Protein AF-A0A1B6GJK4-F1 (afdb_monomer)

Foldseek 3Di:
DCVVCVPVNVVVVVVVCVVVVVCVVVDDDDPPVCPVPDDCPDPVNVVQVVCCVPPNHDDDDDDDDDDDDPFDWDWFQDPVGIDTHDRCPPPVNVVVVLVVVVVQQQPCVVVVHGCQVRADQPPDDPVVDGGDSLRGDDDDLCVLQSSDPCSQQDWDQDPNHIDHNVNSSVVVVD

Organism: NCBI:txid1464854

Mean predicted aligned error: 7.76 Å

Nearest PDB structures (foldseek):
  8pkp-assembly1_N  TM=1.955E-01  e=2.255E+00  Homo sapiens

Structure (mmCIF, N/CA/C/O backbone):
data_AF-A0A1B6GJK4-F1
#
_entry.id   AF-A0A1B6GJK4-F1
#
loop_
_atom_site.group_PDB
_atom_site.id
_atom_site.type_symbol
_atom_site.label_atom_id
_atom_site.label_alt_id
_atom_site.label_comp_id
_atom_site.label_asym_id
_atom_site.label_entity_id
_atom_site.label_seq_id
_atom_site.pdbx_PDB_ins_code
_atom_site.Cartn_x
_atom_site.Cartn_y
_atom_site.Cartn_z
_atom_site.occupancy
_atom_site.B_iso_or_equiv
_atom_site.auth_seq_id
_atom_site.auth_comp_id
_atom_site.auth_asym_id
_atom_site.auth_atom_id
_atom_site.pdbx_PDB_model_num
ATOM 1 N N . ALA A 1 1 ? 11.328 14.244 -69.440 1.00 62.53 1 ALA A N 1
ATOM 2 C CA . ALA A 1 1 ? 12.074 13.038 -69.019 1.00 62.53 1 ALA A CA 1
ATOM 3 C C . ALA A 1 1 ? 11.189 12.042 -68.258 1.00 62.53 1 ALA A C 1
ATOM 5 O O . ALA A 1 1 ? 10.997 10.947 -68.764 1.00 62.53 1 ALA A O 1
ATOM 6 N N . CYS A 1 2 ? 10.578 12.400 -67.118 1.00 60.78 2 CYS A N 1
ATOM 7 C CA . CYS A 1 2 ? 9.737 11.464 -66.345 1.00 60.78 2 CYS A CA 1
ATOM 8 C C . CYS A 1 2 ? 8.450 11.026 -67.075 1.00 60.78 2 CYS A C 1
ATOM 10 O O . CYS A 1 2 ? 8.143 9.843 -67.120 1.00 60.78 2 CYS A O 1
ATOM 12 N N . ALA A 1 3 ? 7.756 11.952 -67.748 1.00 74.44 3 ALA A N 1
ATOM 13 C CA . ALA A 1 3 ? 6.548 11.650 -68.529 1.00 74.44 3 ALA A CA 1
ATOM 14 C C . ALA A 1 3 ? 6.800 10.801 -69.798 1.00 74.44 3 ALA A C 1
ATOM 16 O O . ALA A 1 3 ? 5.858 10.272 -70.374 1.00 74.44 3 ALA A O 1
ATOM 17 N N . MET A 1 4 ? 8.061 10.656 -70.235 1.00 83.25 4 MET A N 1
ATOM 18 C CA . MET A 1 4 ? 8.425 9.872 -71.428 1.00 83.25 4 MET A CA 1
ATOM 19 C C . MET A 1 4 ? 8.627 8.377 -71.125 1.00 83.25 4 MET A C 1
ATOM 21 O O . MET A 1 4 ? 8.591 7.563 -72.043 1.00 83.25 4 MET A O 1
ATOM 25 N N . HIS A 1 5 ? 8.831 7.999 -69.855 1.00 83.44 5 HIS A N 1
ATOM 26 C CA . HIS A 1 5 ? 9.046 6.608 -69.432 1.00 83.44 5 HIS A CA 1
ATOM 27 C C . HIS A 1 5 ? 8.249 6.259 -68.160 1.00 83.44 5 HIS A C 1
ATOM 29 O O . HIS A 1 5 ? 8.850 5.906 -67.140 1.00 83.44 5 HIS A O 1
ATOM 35 N N . PRO A 1 6 ? 6.903 6.311 -68.216 1.00 85.50 6 PRO A N 1
ATOM 36 C CA . PRO A 1 6 ? 6.035 6.194 -67.040 1.00 85.50 6 PRO A CA 1
ATOM 37 C C . PRO A 1 6 ? 6.216 4.876 -66.271 1.00 85.50 6 PRO A C 1
ATOM 39 O O . PRO A 1 6 ? 6.229 4.867 -65.042 1.00 85.50 6 PRO A O 1
ATOM 42 N N . TRP A 1 7 ? 6.436 3.758 -66.972 1.00 87.00 7 TRP A N 1
ATOM 43 C CA . TRP A 1 7 ? 6.646 2.452 -66.337 1.00 87.00 7 TRP A CA 1
ATOM 44 C C . TRP A 1 7 ? 7.944 2.387 -65.520 1.00 87.00 7 TRP A C 1
ATOM 46 O O . TRP A 1 7 ? 7.954 1.897 -64.393 1.00 87.00 7 TRP A O 1
ATOM 56 N N . ARG A 1 8 ? 9.043 2.940 -66.055 1.00 88.25 8 ARG A N 1
ATOM 57 C CA . ARG A 1 8 ? 10.342 2.964 -65.360 1.00 88.25 8 ARG A CA 1
ATOM 58 C C . ARG A 1 8 ? 10.278 3.843 -64.116 1.00 88.25 8 ARG A C 1
ATOM 60 O O . ARG A 1 8 ? 10.819 3.466 -63.084 1.00 88.25 8 ARG A O 1
ATOM 67 N N . THR A 1 9 ? 9.597 4.985 -64.198 1.00 91.94 9 THR A N 1
ATOM 68 C CA . THR A 1 9 ? 9.427 5.882 -63.049 1.00 91.94 9 THR A CA 1
ATOM 69 C C . THR A 1 9 ? 8.548 5.273 -61.957 1.00 91.94 9 THR A C 1
ATOM 71 O O . THR A 1 9 ? 8.887 5.402 -60.785 1.00 91.94 9 THR A O 1
ATOM 74 N N . LEU A 1 10 ? 7.468 4.567 -62.320 1.00 91.31 10 LEU A N 1
ATOM 75 C CA . LEU A 1 10 ? 6.584 3.904 -61.353 1.00 91.31 10 LEU A CA 1
ATOM 76 C C . LEU A 1 10 ? 7.272 2.741 -60.637 1.00 91.31 10 LEU A C 1
ATOM 78 O O . LEU A 1 10 ? 7.157 2.627 -59.421 1.00 91.31 10 LEU A O 1
ATOM 82 N N . LEU A 1 11 ? 8.021 1.910 -61.367 1.00 93.38 11 LEU A N 1
ATOM 83 C CA . LEU A 1 11 ? 8.725 0.769 -60.783 1.00 93.38 11 LEU A CA 1
ATOM 84 C C . LEU A 1 11 ? 9.811 1.236 -59.805 1.00 93.38 11 LEU A C 1
ATOM 86 O O . LEU A 1 11 ? 9.872 0.751 -58.680 1.00 93.38 11 LEU A O 1
ATOM 90 N N . ILE A 1 12 ? 10.610 2.235 -60.193 1.00 94.00 12 ILE A N 1
ATOM 91 C CA . ILE A 1 12 ? 11.633 2.811 -59.309 1.00 94.00 12 ILE A CA 1
ATOM 92 C C . ILE A 1 12 ? 10.983 3.432 -58.065 1.00 94.00 12 ILE A C 1
ATOM 94 O O . ILE A 1 12 ? 11.447 3.185 -56.955 1.00 94.00 12 ILE A O 1
ATOM 98 N N . GLY A 1 13 ? 9.890 4.185 -58.228 1.00 94.31 13 GLY A N 1
ATOM 99 C CA . GLY A 1 13 ? 9.150 4.759 -57.102 1.00 94.31 13 GLY A CA 1
ATOM 100 C C . GLY A 1 13 ? 8.601 3.694 -56.150 1.00 94.31 13 GLY A C 1
ATOM 101 O O . GLY A 1 13 ? 8.779 3.808 -54.940 1.00 94.31 13 GLY A O 1
ATOM 102 N N . LEU A 1 14 ? 8.006 2.625 -56.687 1.00 95.19 14 LEU A N 1
ATOM 103 C CA . LEU A 1 14 ? 7.501 1.501 -55.897 1.00 95.19 14 LEU A CA 1
ATOM 104 C C . LEU A 1 14 ? 8.627 0.810 -55.121 1.00 95.19 14 LEU A C 1
ATOM 106 O O . LEU A 1 14 ? 8.480 0.569 -53.926 1.00 95.19 14 LEU A O 1
ATOM 110 N N . CYS A 1 15 ? 9.764 0.538 -55.767 1.00 95.44 15 CYS A N 1
ATOM 111 C CA . CYS A 1 15 ? 10.926 -0.041 -55.096 1.00 95.44 15 CYS A CA 1
ATOM 112 C C . CYS A 1 15 ? 11.411 0.840 -53.938 1.00 95.44 15 CYS A C 1
ATOM 114 O O . CYS A 1 15 ? 11.672 0.316 -52.860 1.00 95.44 15 CYS A O 1
ATOM 116 N N . VAL A 1 16 ? 11.483 2.163 -54.122 1.00 96.12 16 VAL A N 1
ATOM 117 C CA . VAL A 1 16 ? 11.875 3.096 -53.050 1.00 96.12 16 VAL A CA 1
ATOM 118 C C . VAL A 1 16 ? 10.880 3.053 -51.887 1.00 96.12 16 VAL A C 1
ATOM 120 O O . VAL A 1 16 ? 11.303 2.954 -50.738 1.00 96.12 16 VAL A O 1
ATOM 123 N N . VAL A 1 17 ? 9.572 3.070 -52.164 1.00 96.69 17 VAL A N 1
ATOM 124 C CA . VAL A 1 17 ? 8.532 2.997 -51.122 1.00 96.69 17 VAL A CA 1
ATOM 125 C C . VAL A 1 17 ? 8.607 1.681 -50.349 1.00 96.69 17 VAL A C 1
ATOM 127 O O . VAL A 1 17 ? 8.536 1.702 -49.125 1.00 96.69 17 VAL A O 1
ATOM 130 N N . VAL A 1 18 ? 8.792 0.547 -51.028 1.00 96.25 18 VAL A N 1
ATOM 131 C CA . VAL A 1 18 ? 8.897 -0.769 -50.376 1.00 96.25 18 VAL A CA 1
ATOM 132 C C . VAL A 1 18 ? 10.162 -0.865 -49.523 1.00 96.25 18 VAL A C 1
ATOM 134 O O . VAL A 1 18 ? 10.091 -1.314 -48.381 1.00 96.25 18 VAL A O 1
ATOM 137 N N . VAL A 1 19 ? 11.307 -0.402 -50.034 1.00 95.75 19 VAL A N 1
ATOM 138 C CA . VAL A 1 19 ? 12.578 -0.419 -49.291 1.00 95.75 19 VAL A CA 1
ATOM 139 C C . VAL A 1 19 ? 12.502 0.465 -48.044 1.00 95.75 19 VAL A C 1
ATOM 141 O O . VAL A 1 19 ? 12.926 0.033 -46.975 1.00 95.75 19 VAL A O 1
ATOM 144 N N . LEU A 1 20 ? 11.927 1.668 -48.146 1.00 94.94 20 LEU A N 1
ATOM 145 C CA . LEU A 1 20 ? 11.734 2.554 -46.990 1.00 94.94 20 LEU A CA 1
ATOM 146 C C . LEU A 1 20 ? 10.652 2.031 -46.028 1.00 94.94 20 LEU A C 1
ATOM 148 O O . LEU A 1 20 ? 10.787 2.175 -44.816 1.00 94.94 20 LEU A O 1
ATOM 152 N N . GLY A 1 21 ? 9.603 1.392 -46.551 1.00 94.50 21 GLY A N 1
ATOM 153 C CA . GLY A 1 21 ? 8.512 0.810 -45.767 1.00 94.50 21 GLY A CA 1
ATOM 154 C C . GLY A 1 21 ? 8.913 -0.437 -44.9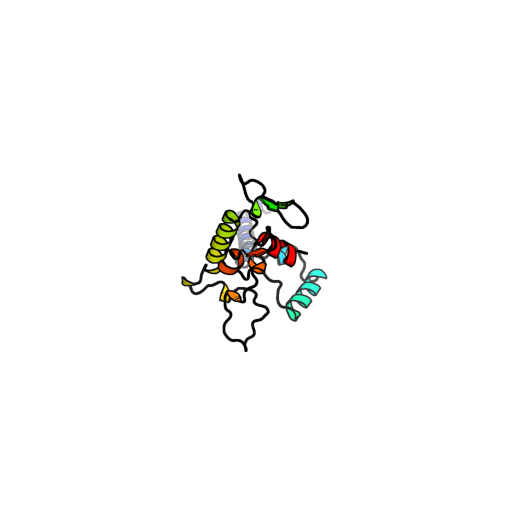74 1.00 94.50 21 GLY A C 1
ATOM 155 O O . GLY A 1 21 ? 8.338 -0.690 -43.916 1.00 94.50 21 GLY A O 1
ATOM 156 N N . HIS A 1 22 ? 9.936 -1.176 -45.418 1.00 95.50 22 HIS A N 1
ATOM 157 C CA . HIS A 1 22 ? 10.467 -2.356 -44.715 1.00 95.50 22 HIS A CA 1
ATOM 158 C C . HIS A 1 22 ? 10.897 -2.050 -43.270 1.00 95.50 22 HIS A C 1
ATOM 160 O O . HIS A 1 22 ? 10.813 -2.914 -42.399 1.00 95.50 22 HIS A O 1
ATOM 166 N N . GLY A 1 23 ? 11.281 -0.801 -42.981 1.00 94.00 23 GLY A N 1
ATOM 167 C CA . GLY A 1 23 ? 11.644 -0.345 -41.636 1.00 94.00 23 GLY A CA 1
ATOM 168 C C . GLY A 1 23 ? 10.531 -0.486 -40.590 1.00 94.00 23 GLY A C 1
ATOM 169 O O . GLY A 1 23 ? 10.830 -0.646 -39.410 1.00 94.00 23 GLY A O 1
ATOM 170 N N . ILE A 1 24 ? 9.258 -0.499 -41.006 1.00 94.94 24 ILE A N 1
ATOM 171 C CA . ILE A 1 24 ? 8.107 -0.643 -40.097 1.00 94.94 24 ILE A CA 1
ATOM 172 C C . ILE A 1 24 ? 8.143 -1.991 -39.359 1.00 94.94 24 ILE A C 1
ATOM 174 O O . ILE A 1 24 ? 7.716 -2.066 -38.211 1.00 94.94 24 ILE A O 1
ATOM 178 N N . LEU A 1 25 ? 8.710 -3.040 -39.968 1.00 92.62 25 LEU A N 1
ATOM 179 C CA . LEU A 1 25 ? 8.841 -4.359 -39.335 1.00 92.62 25 LEU A CA 1
ATOM 180 C C . LEU A 1 25 ? 9.823 -4.374 -38.151 1.00 92.62 25 LEU A C 1
ATOM 182 O O . LEU A 1 25 ? 9.773 -5.293 -37.339 1.00 92.62 25 LEU A O 1
ATOM 186 N N . TYR A 1 26 ? 10.697 -3.370 -38.041 1.00 93.75 26 TYR A N 1
ATOM 187 C CA . TYR A 1 26 ? 11.679 -3.235 -36.957 1.00 93.75 26 TYR A CA 1
ATOM 188 C C . TYR A 1 26 ? 11.290 -2.157 -35.941 1.00 93.75 26 TYR A C 1
ATOM 190 O O . TYR A 1 26 ? 12.119 -1.728 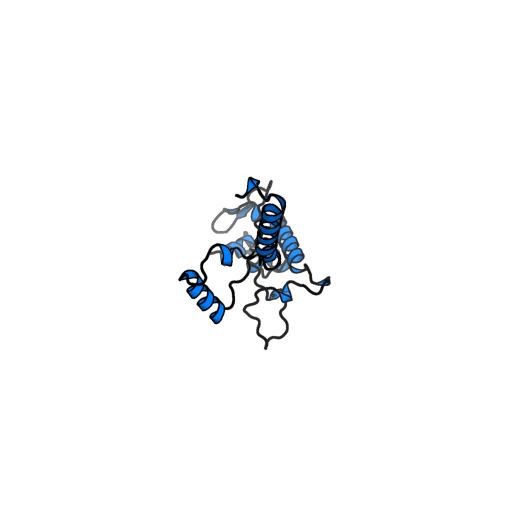-35.137 1.00 93.75 26 TYR A O 1
ATOM 198 N N . LEU A 1 27 ? 10.048 -1.677 -35.991 1.00 93.19 27 LEU A N 1
ATOM 199 C CA . LEU A 1 27 ? 9.579 -0.629 -35.102 1.00 93.19 27 LEU A CA 1
ATOM 200 C C . LEU A 1 27 ? 9.427 -1.181 -33.677 1.00 93.19 27 LEU A C 1
ATOM 202 O O . LEU A 1 27 ? 8.613 -2.064 -33.421 1.00 93.19 27 LEU A O 1
ATOM 206 N N . HIS A 1 28 ? 10.204 -0.629 -32.746 1.00 92.06 28 HIS A N 1
ATOM 207 C CA . HIS A 1 28 ? 10.106 -0.924 -31.320 1.00 92.06 28 HIS A CA 1
ATOM 208 C C . HIS A 1 28 ? 9.279 0.166 -30.631 1.00 92.06 28 HIS A C 1
ATOM 210 O O . HIS A 1 28 ? 9.658 1.338 -30.648 1.00 92.06 28 HIS A O 1
ATOM 216 N N . LEU A 1 29 ? 8.141 -0.207 -30.042 1.00 88.88 29 LEU A N 1
ATOM 217 C CA . LEU A 1 29 ? 7.280 0.723 -29.312 1.00 88.88 29 LEU A CA 1
ATOM 218 C C . LEU A 1 29 ? 7.696 0.780 -27.843 1.00 88.88 29 LEU A C 1
ATOM 220 O O . LEU A 1 29 ? 7.558 -0.200 -27.117 1.00 88.88 29 LEU A O 1
ATOM 224 N N . THR A 1 30 ? 8.157 1.946 -27.399 1.00 88.19 30 THR A N 1
ATOM 225 C CA . THR A 1 30 ? 8.349 2.232 -25.975 1.00 88.19 30 THR A CA 1
ATOM 226 C C . THR A 1 30 ? 7.025 2.699 -25.373 1.00 88.19 30 THR A C 1
ATOM 228 O O . THR A 1 30 ? 6.498 3.738 -25.768 1.00 88.19 30 THR A O 1
ATOM 231 N N . THR A 1 31 ? 6.478 1.933 -24.428 1.00 89.94 31 THR A N 1
ATOM 232 C CA . THR A 1 31 ? 5.211 2.248 -23.740 1.00 89.94 31 THR A CA 1
ATOM 233 C C . THR A 1 31 ? 5.399 2.737 -22.309 1.00 89.94 31 THR A C 1
ATOM 235 O O . THR A 1 31 ? 4.431 3.189 -21.702 1.00 89.94 31 THR A O 1
ATOM 238 N N . ASP A 1 32 ? 6.610 2.641 -21.755 1.00 85.25 32 ASP A N 1
ATOM 239 C CA . ASP A 1 32 ? 6.884 3.133 -20.409 1.00 85.25 32 ASP A CA 1
ATOM 240 C C . ASP A 1 32 ? 6.848 4.675 -20.409 1.00 85.25 32 ASP A C 1
ATOM 242 O O . ASP A 1 32 ? 7.700 5.310 -21.044 1.00 85.25 32 ASP A O 1
ATOM 246 N N . PRO A 1 33 ? 5.886 5.315 -19.711 1.00 85.88 33 PRO A N 1
ATOM 247 C CA . PRO A 1 33 ? 5.817 6.771 -19.639 1.00 85.88 33 PRO A CA 1
ATOM 248 C C . PRO A 1 33 ? 7.109 7.371 -19.084 1.00 85.88 33 PRO A C 1
ATOM 250 O O . PRO A 1 33 ? 7.521 8.458 -19.489 1.00 85.88 33 PRO A O 1
ATOM 253 N N . VAL A 1 34 ? 7.783 6.669 -18.180 1.00 80.50 34 VAL A N 1
ATOM 254 C CA . VAL A 1 34 ? 9.008 7.157 -17.563 1.00 80.50 34 VAL A CA 1
ATOM 255 C C . VAL A 1 34 ? 10.114 7.305 -18.610 1.00 80.50 34 VAL A C 1
ATOM 257 O O . VAL A 1 34 ? 10.842 8.298 -18.569 1.00 80.50 34 VAL A O 1
ATOM 260 N N . GLU A 1 35 ? 10.238 6.377 -19.558 1.00 82.50 35 GLU A N 1
ATOM 261 C CA . GLU A 1 35 ? 11.210 6.463 -20.659 1.00 82.50 35 GLU A CA 1
ATOM 262 C C . GLU A 1 35 ? 10.841 7.539 -21.688 1.00 82.50 35 GLU A C 1
ATOM 264 O O . GLU A 1 35 ? 11.727 8.200 -22.232 1.00 82.50 35 GLU A O 1
ATOM 269 N N . LEU A 1 36 ? 9.544 7.764 -21.916 1.00 88.25 36 LEU A N 1
ATOM 270 C CA . LEU A 1 36 ? 9.054 8.771 -22.863 1.00 88.25 36 LEU A CA 1
ATOM 271 C C . LEU A 1 36 ? 9.285 10.209 -22.379 1.00 88.25 36 LEU A C 1
ATOM 273 O O . LEU A 1 36 ? 9.589 11.091 -23.183 1.00 88.25 36 LEU A O 1
ATOM 277 N N . TRP A 1 37 ? 9.139 10.457 -21.076 1.00 89.69 37 TRP A N 1
ATOM 278 C CA . TRP A 1 37 ? 9.144 11.814 -20.516 1.00 89.69 37 TRP A CA 1
ATOM 279 C C . TRP A 1 37 ? 10.480 12.250 -19.910 1.00 89.69 37 TRP A C 1
ATOM 281 O O . TRP A 1 37 ? 10.659 13.434 -19.620 1.00 89.69 37 TRP A O 1
ATOM 291 N N . ALA A 1 38 ? 11.434 11.335 -19.722 1.00 90.19 38 ALA A N 1
ATOM 292 C CA . ALA A 1 38 ? 12.717 11.661 -19.108 1.00 90.19 38 ALA A CA 1
ATOM 293 C C . ALA A 1 38 ? 13.896 11.023 -19.848 1.00 90.19 38 ALA A C 1
ATOM 295 O O . ALA A 1 38 ? 14.081 9.805 -19.828 1.00 90.19 38 ALA A O 1
ATOM 296 N N . SER A 1 39 ? 14.749 11.890 -20.412 1.00 90.88 39 SER A N 1
ATOM 297 C CA . SER A 1 39 ? 15.996 11.502 -21.080 1.00 90.88 39 SER A CA 1
ATOM 298 C C . SER A 1 39 ? 16.862 10.604 -20.183 1.00 90.88 39 SER A C 1
ATOM 300 O O . SER A 1 39 ? 17.017 10.907 -18.990 1.00 90.88 39 SER A O 1
ATOM 302 N N . PRO A 1 40 ? 17.498 9.557 -20.743 1.00 89.44 40 PRO A N 1
ATOM 303 C CA . PRO A 1 40 ? 18.366 8.657 -19.989 1.00 89.44 40 PRO A CA 1
ATOM 304 C C . PRO A 1 40 ? 19.583 9.363 -19.372 1.00 89.44 40 PRO A C 1
ATOM 306 O O . PRO A 1 40 ? 20.095 8.923 -18.349 1.00 89.44 40 PRO A O 1
ATOM 309 N N . THR A 1 41 ? 20.034 10.480 -19.949 1.00 93.31 41 THR A N 1
ATOM 310 C CA . THR A 1 41 ? 21.194 11.244 -19.458 1.00 93.31 41 THR A CA 1
ATOM 311 C C . THR A 1 41 ? 20.819 12.374 -18.500 1.00 93.31 41 THR A C 1
ATOM 313 O O . THR A 1 41 ? 21.702 13.052 -17.972 1.00 93.31 41 THR A O 1
ATOM 316 N N . SER A 1 42 ? 19.525 12.593 -18.249 1.00 94.69 42 SER A N 1
ATOM 317 C CA . SER A 1 42 ? 19.063 13.628 -17.321 1.00 94.69 42 SER A CA 1
ATOM 318 C C . SER A 1 42 ? 19.552 13.372 -15.891 1.00 94.69 42 SER A C 1
ATOM 320 O O . SER A 1 42 ? 19.692 12.228 -15.457 1.00 94.69 42 SER A O 1
ATOM 322 N N . ARG A 1 43 ? 19.786 14.449 -15.129 1.00 95.50 43 ARG A N 1
ATOM 323 C CA . ARG A 1 43 ? 20.200 14.362 -13.719 1.00 95.50 43 ARG A CA 1
ATOM 324 C C . ARG A 1 43 ? 19.214 13.532 -12.889 1.00 95.50 43 ARG A C 1
ATOM 326 O O . ARG A 1 43 ? 19.641 12.647 -12.160 1.00 95.50 43 ARG A O 1
ATOM 333 N N . SER A 1 44 ? 17.910 13.758 -13.062 1.00 93.25 44 SER A N 1
ATOM 334 C CA . SER A 1 44 ? 16.859 13.018 -12.352 1.00 93.25 44 SER A CA 1
ATOM 335 C C . SER A 1 44 ? 16.891 11.516 -12.644 1.00 93.25 44 SER A C 1
ATOM 337 O O . SER A 1 44 ? 16.643 10.718 -11.744 1.00 93.25 44 SER A O 1
ATOM 339 N N . ARG A 1 45 ? 17.238 11.104 -13.876 1.00 91.38 45 ARG A N 1
ATOM 340 C CA . ARG A 1 45 ? 17.420 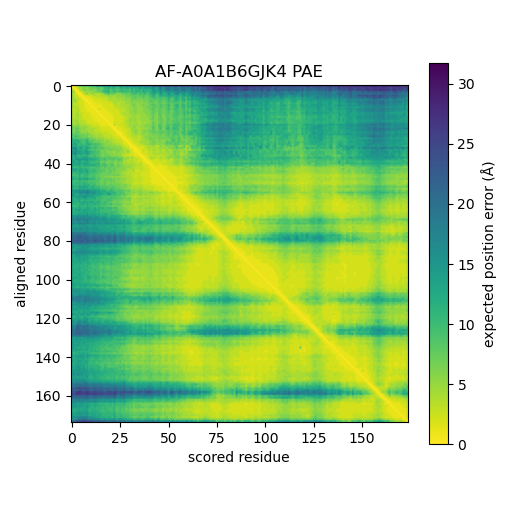9.682 -14.200 1.00 91.38 45 ARG A CA 1
ATOM 341 C C . ARG A 1 45 ? 18.615 9.091 -13.464 1.00 91.38 45 ARG A C 1
ATOM 343 O O . ARG A 1 45 ? 18.484 8.018 -12.893 1.00 91.38 45 ARG A O 1
ATOM 350 N N . GLN A 1 46 ? 19.750 9.788 -13.466 1.00 94.31 46 GLN A N 1
ATOM 351 C CA . GLN A 1 46 ? 20.963 9.324 -12.789 1.00 94.31 46 GLN A CA 1
ATOM 352 C C . GLN A 1 46 ? 20.743 9.188 -11.278 1.00 94.31 46 GLN A C 1
ATOM 354 O O . GLN A 1 46 ? 21.115 8.173 -10.695 1.00 94.31 46 GLN A O 1
ATOM 359 N N . GLU A 1 47 ? 20.077 10.165 -10.659 1.00 94.94 47 GLU A N 1
ATOM 360 C CA . GLU A 1 47 ? 19.709 10.117 -9.239 1.00 94.94 47 GLU A CA 1
ATOM 361 C C . GLU A 1 47 ? 18.729 8.971 -8.946 1.00 94.94 47 GLU A C 1
ATOM 363 O O . GLU A 1 47 ? 18.919 8.247 -7.970 1.00 94.94 47 GLU A O 1
ATOM 368 N N . LYS A 1 48 ? 17.738 8.731 -9.818 1.00 93.25 48 LYS A N 1
ATOM 369 C CA . LYS A 1 48 ? 16.831 7.579 -9.697 1.00 93.25 48 LYS A CA 1
ATOM 370 C C . LYS A 1 48 ? 17.574 6.246 -9.794 1.00 93.25 48 LYS A C 1
ATOM 372 O O . LYS A 1 48 ? 17.375 5.388 -8.947 1.00 93.25 48 LYS A O 1
ATOM 377 N N . THR A 1 49 ? 18.439 6.067 -10.791 1.00 92.62 49 THR A N 1
ATOM 378 C CA . THR A 1 49 ? 19.233 4.837 -10.941 1.00 92.62 49 THR A CA 1
ATOM 379 C C . THR A 1 49 ? 20.162 4.627 -9.745 1.00 92.62 49 THR A C 1
ATOM 381 O O . THR A 1 49 ? 20.329 3.500 -9.278 1.00 92.62 49 THR A O 1
ATOM 384 N N . TYR A 1 50 ? 20.734 5.707 -9.207 1.00 95.06 50 TYR A N 1
ATOM 385 C CA . TYR A 1 50 ? 21.516 5.642 -7.979 1.00 95.06 50 TYR A CA 1
ATOM 386 C C . TYR A 1 50 ? 20.651 5.177 -6.799 1.00 95.06 50 TYR A C 1
ATOM 388 O O . TYR A 1 50 ? 21.033 4.233 -6.118 1.00 95.06 50 TYR A O 1
ATOM 396 N N . PHE A 1 51 ? 19.462 5.750 -6.602 1.00 95.69 51 PHE A N 1
ATOM 397 C CA . PHE A 1 51 ? 18.532 5.328 -5.551 1.00 95.69 51 PHE A CA 1
ATOM 398 C C . PHE A 1 51 ? 18.101 3.858 -5.695 1.00 95.69 51 PHE A C 1
ATOM 400 O O . PHE A 1 51 ? 18.295 3.079 -4.763 1.00 95.69 51 PHE A O 1
ATOM 407 N N . ASP A 1 52 ? 17.602 3.464 -6.871 1.00 94.25 52 ASP A N 1
ATOM 408 C CA . ASP A 1 52 ? 17.065 2.119 -7.126 1.00 94.25 52 ASP A CA 1
ATOM 409 C C . ASP A 1 52 ? 18.138 1.024 -6.926 1.00 94.25 52 ASP A C 1
ATOM 411 O O . ASP A 1 52 ? 17.821 -0.095 -6.532 1.00 94.25 52 ASP A O 1
ATOM 415 N N . SER A 1 53 ? 19.419 1.342 -7.165 1.00 94.25 53 SER A N 1
ATOM 416 C CA . SER A 1 53 ? 20.540 0.410 -6.943 1.00 94.25 53 SER A CA 1
ATOM 417 C C . SER A 1 53 ? 20.959 0.251 -5.476 1.00 94.25 53 SER A C 1
ATOM 419 O O . SER A 1 53 ? 21.610 -0.739 -5.151 1.00 94.25 53 SER A O 1
ATOM 421 N N . HIS A 1 54 ? 20.600 1.194 -4.598 1.00 94.94 54 HIS A N 1
ATOM 422 C CA . HIS A 1 54 ? 20.954 1.150 -3.171 1.00 94.94 54 HIS A CA 1
ATOM 423 C C . HIS A 1 54 ? 19.788 0.732 -2.269 1.00 94.94 54 HIS A C 1
ATOM 425 O O . HIS A 1 54 ? 20.027 0.114 -1.235 1.00 94.94 54 HIS A O 1
ATOM 431 N N . PHE A 1 55 ? 18.552 1.082 -2.635 1.00 90.31 55 PHE A N 1
ATOM 432 C CA . PHE A 1 55 ? 17.371 0.937 -1.773 1.00 90.31 55 PHE A CA 1
ATOM 433 C C . PHE A 1 55 ? 16.245 0.113 -2.396 1.00 90.31 55 PHE A C 1
ATOM 435 O O . PHE A 1 55 ? 15.165 0.059 -1.819 1.00 90.31 55 PHE A O 1
ATOM 442 N N . GLU A 1 56 ? 16.509 -0.521 -3.543 1.00 86.81 56 GLU A N 1
ATOM 443 C CA . GLU A 1 56 ? 15.502 -1.134 -4.411 1.00 86.81 56 GLU A CA 1
ATOM 444 C C . GLU A 1 56 ? 14.580 -0.085 -5.071 1.00 86.81 56 GLU A C 1
ATOM 446 O O . GLU A 1 56 ? 14.554 1.089 -4.679 1.00 86.81 56 GLU A O 1
ATOM 451 N N . PRO A 1 57 ? 13.843 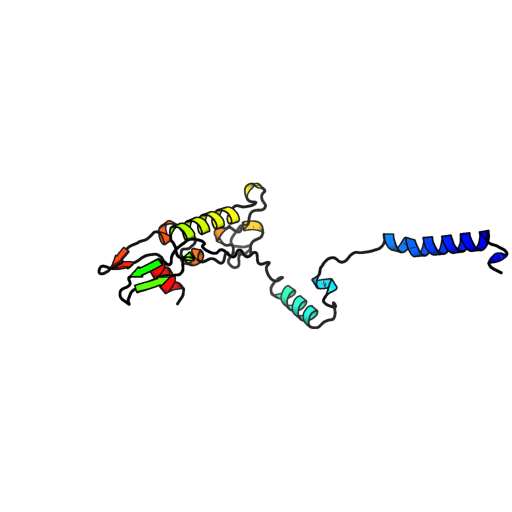-0.459 -6.132 1.00 90.19 57 PRO A N 1
ATOM 452 C CA . PRO A 1 57 ? 12.864 0.432 -6.729 1.00 90.19 57 PRO A CA 1
ATOM 453 C C . PRO A 1 57 ? 11.806 0.864 -5.713 1.00 90.19 57 PRO A C 1
ATOM 455 O O . PRO A 1 57 ? 11.360 0.081 -4.878 1.00 90.19 57 PRO A O 1
ATOM 458 N N . PHE A 1 58 ? 11.363 2.116 -5.830 1.00 90.81 58 PHE A N 1
ATOM 459 C CA . PHE A 1 58 ? 10.288 2.641 -4.993 1.00 90.81 58 PHE A CA 1
ATOM 460 C C . PHE A 1 58 ? 9.043 1.739 -5.061 1.00 90.81 58 PHE A C 1
ATOM 462 O O . PHE A 1 58 ? 8.629 1.331 -6.150 1.00 90.81 58 PHE A O 1
ATOM 469 N N . TYR A 1 59 ? 8.451 1.435 -3.904 1.00 90.94 59 TYR A N 1
ATOM 470 C CA . TYR A 1 59 ? 7.296 0.543 -3.816 1.00 90.94 59 TYR A CA 1
ATOM 471 C C . TYR A 1 59 ? 6.083 1.106 -4.567 1.00 90.94 59 TYR A C 1
ATOM 473 O O . TYR A 1 59 ? 5.900 2.318 -4.706 1.00 90.94 59 TYR A O 1
ATOM 481 N N . ARG A 1 60 ? 5.215 0.211 -5.044 1.00 93.44 60 ARG A N 1
ATOM 482 C CA . ARG A 1 60 ? 3.956 0.590 -5.686 1.00 93.44 60 ARG A CA 1
ATOM 483 C C . ARG A 1 60 ? 2.877 0.816 -4.627 1.00 93.44 60 ARG A C 1
ATOM 485 O O . ARG A 1 60 ? 2.594 -0.078 -3.837 1.00 93.44 60 ARG A O 1
ATOM 492 N N . THR A 1 61 ? 2.260 1.995 -4.640 1.00 94.81 61 THR A N 1
ATOM 493 C CA . THR A 1 61 ? 1.175 2.345 -3.714 1.00 94.81 61 THR A CA 1
ATOM 494 C C . THR A 1 61 ? -0.186 2.030 -4.326 1.00 94.81 61 THR A C 1
ATOM 496 O O . THR A 1 61 ? -0.557 2.619 -5.338 1.00 94.81 61 THR A O 1
ATOM 499 N N . GLU A 1 62 ? -0.957 1.166 -3.666 1.00 95.25 62 GLU A N 1
ATOM 500 C CA . GLU A 1 62 ? -2.378 0.944 -3.949 1.00 95.25 62 GLU A CA 1
ATOM 501 C C . GLU A 1 62 ? -3.211 1.613 -2.851 1.00 95.25 62 GLU A C 1
ATOM 503 O O . GLU A 1 62 ? -3.127 1.237 -1.683 1.00 95.25 62 GLU A O 1
ATOM 508 N N . GLN A 1 63 ? -3.986 2.642 -3.208 1.00 96.12 63 GLN A N 1
ATOM 509 C CA . GLN A 1 63 ? -4.692 3.486 -2.243 1.00 96.12 63 GLN A CA 1
ATOM 510 C C . GLN A 1 63 ? -6.209 3.418 -2.427 1.00 96.12 63 GLN A C 1
ATOM 512 O O . GLN A 1 63 ? -6.728 3.588 -3.529 1.00 96.12 63 GLN A O 1
ATOM 517 N N . VAL A 1 64 ? -6.923 3.260 -1.311 1.00 95.38 64 VAL A N 1
ATOM 518 C CA . VAL A 1 64 ? -8.386 3.336 -1.246 1.00 95.38 64 VAL A CA 1
ATOM 519 C C . VAL A 1 64 ? -8.778 4.496 -0.334 1.00 95.38 64 VAL A C 1
ATOM 521 O O . VAL A 1 64 ? -8.341 4.569 0.811 1.00 95.38 64 VAL A O 1
ATOM 524 N N . ILE A 1 65 ? -9.609 5.410 -0.840 1.00 95.75 65 ILE A N 1
ATOM 525 C CA . ILE A 1 65 ? -10.152 6.537 -0.070 1.00 95.75 65 ILE A CA 1
ATOM 526 C C . ILE A 1 65 ? -11.639 6.274 0.163 1.00 95.75 65 ILE A C 1
ATOM 528 O O . ILE A 1 65 ? -12.412 6.165 -0.788 1.00 95.75 65 ILE A O 1
ATOM 532 N N . ILE A 1 66 ? -12.039 6.177 1.431 1.00 94.38 66 ILE A N 1
ATOM 533 C CA . ILE A 1 66 ? -13.408 5.845 1.840 1.00 94.38 66 ILE A CA 1
ATOM 534 C C . ILE A 1 66 ? -13.980 7.024 2.629 1.00 94.38 66 ILE A C 1
ATOM 536 O O . ILE A 1 66 ? -13.296 7.600 3.473 1.00 94.38 66 ILE A O 1
ATOM 540 N N . HIS A 1 67 ? -15.238 7.379 2.368 1.00 94.62 67 HIS A N 1
ATOM 541 C CA . HIS A 1 67 ? -15.964 8.387 3.137 1.00 94.62 67 HIS A CA 1
ATOM 542 C C . HIS A 1 67 ? -17.311 7.832 3.607 1.00 94.62 67 HIS A C 1
ATOM 544 O O . HIS A 1 67 ? -17.928 7.007 2.932 1.00 94.62 67 HIS A O 1
ATOM 550 N N . ALA A 1 68 ? -17.772 8.301 4.764 1.00 94.44 68 ALA A N 1
ATOM 551 C CA . ALA A 1 68 ? -19.095 7.989 5.287 1.00 94.44 68 ALA A CA 1
ATOM 552 C C . ALA A 1 68 ? -20.147 8.919 4.659 1.00 94.44 68 ALA A C 1
ATOM 554 O O . ALA A 1 68 ? -19.978 10.138 4.664 1.00 94.44 68 ALA A O 1
ATOM 555 N N . SER A 1 69 ? -21.243 8.352 4.149 1.00 93.31 69 SER A N 1
ATOM 556 C CA . SER A 1 69 ? -22.377 9.099 3.591 1.00 93.31 69 SER A CA 1
ATOM 557 C C . SER A 1 69 ? -23.656 8.777 4.362 1.00 93.31 69 SER A C 1
ATOM 559 O O . SER A 1 69 ? -23.907 7.622 4.696 1.00 93.31 69 SER A O 1
ATOM 561 N N . GLY A 1 70 ? -24.455 9.800 4.675 1.00 91.31 70 GLY A N 1
ATOM 562 C CA . GLY A 1 70 ? -25.721 9.646 5.404 1.00 91.31 70 GLY A CA 1
ATOM 563 C C . GLY A 1 70 ? -25.591 9.353 6.907 1.00 91.31 70 GLY A C 1
ATOM 564 O O . GLY A 1 70 ? -26.603 9.108 7.560 1.00 91.31 70 GLY A O 1
ATOM 565 N N . LEU A 1 71 ? -24.378 9.402 7.466 1.00 92.81 71 LEU A N 1
ATOM 566 C CA . LEU A 1 71 ? -24.114 9.226 8.896 1.00 92.81 71 LEU A CA 1
ATOM 567 C C . LEU A 1 71 ? -23.925 10.578 9.594 1.00 92.81 71 LEU A C 1
ATOM 569 O O . LEU A 1 71 ? -23.440 11.540 8.998 1.00 92.81 71 LEU A O 1
ATOM 573 N N . LYS A 1 72 ? -24.332 10.648 10.864 1.00 93.38 72 LYS A N 1
ATOM 574 C CA . LYS A 1 72 ? -24.127 11.819 11.729 1.00 93.38 72 LYS A CA 1
ATOM 575 C C . LYS A 1 72 ? -22.786 11.719 12.456 1.00 93.38 72 LYS A C 1
ATOM 577 O O . LYS A 1 72 ? -22.222 10.635 12.575 1.00 93.38 72 LYS A O 1
ATOM 582 N N . ASN A 1 73 ? -22.319 12.854 12.964 1.00 93.75 73 ASN A N 1
ATOM 583 C CA . ASN A 1 73 ? -21.139 12.926 13.817 1.00 93.75 73 ASN A CA 1
ATOM 584 C C . ASN A 1 73 ? -21.354 12.138 15.118 1.00 93.75 73 ASN A C 1
ATOM 586 O O . ASN A 1 73 ? -22.480 12.037 15.619 1.00 93.75 73 ASN A O 1
ATOM 590 N N . VAL A 1 74 ? -20.271 11.575 15.646 1.00 93.19 74 VAL A N 1
ATOM 591 C CA . VAL A 1 74 ? -20.269 10.786 16.883 1.00 93.19 74 VAL A CA 1
ATOM 592 C C . VAL A 1 74 ? -19.810 11.687 18.023 1.00 93.19 74 VAL A C 1
ATOM 594 O O . VAL A 1 74 ? -18.742 12.284 17.943 1.00 93.19 74 VAL A O 1
ATOM 597 N N . ILE A 1 75 ? -20.613 11.800 19.080 1.00 92.62 75 ILE A N 1
ATOM 598 C CA . ILE A 1 75 ? -20.271 12.594 20.266 1.00 92.62 75 ILE A CA 1
ATOM 599 C C . ILE A 1 75 ? -19.805 11.635 21.356 1.00 92.62 75 ILE A C 1
ATOM 601 O O . ILE A 1 75 ? -20.550 10.731 21.738 1.00 92.62 75 ILE A O 1
ATOM 605 N N . HIS A 1 76 ? -18.588 11.840 21.853 1.00 90.88 76 HIS A N 1
ATOM 606 C CA . HIS A 1 76 ? -17.980 11.029 22.904 1.00 90.88 76 HIS A CA 1
ATOM 607 C C . HIS A 1 76 ? -17.728 11.872 24.149 1.00 90.88 76 HIS A C 1
ATOM 609 O O . HIS A 1 76 ? -17.039 12.889 24.089 1.00 90.88 76 HIS A O 1
ATOM 615 N N . ASN A 1 77 ? -18.300 11.464 25.279 1.00 88.31 77 ASN A N 1
ATOM 616 C CA . ASN A 1 77 ? -18.157 12.191 26.536 1.00 88.31 77 ASN A CA 1
ATOM 617 C C . ASN A 1 77 ? -16.923 11.685 27.281 1.00 88.31 77 ASN A C 1
ATOM 619 O O . ASN A 1 77 ? -16.911 10.548 27.745 1.00 88.31 77 ASN A O 1
ATOM 623 N N . THR A 1 78 ? -15.919 12.548 27.428 1.00 84.88 78 THR A N 1
ATOM 624 C CA . THR A 1 78 ? -14.705 12.259 28.203 1.00 84.88 78 THR A CA 1
ATOM 625 C C . THR A 1 78 ? -14.647 13.114 29.465 1.00 84.88 78 THR A C 1
ATOM 627 O O . THR A 1 78 ? -15.363 14.112 29.591 1.00 84.88 78 THR A O 1
ATOM 630 N N . SER A 1 79 ? -13.740 12.774 30.381 1.00 81.62 79 SER A N 1
ATOM 631 C CA . SER A 1 79 ? -13.451 13.572 31.580 1.00 81.62 79 SER A CA 1
ATOM 632 C C . SER A 1 79 ? -12.998 15.008 31.266 1.00 81.62 79 SER A C 1
ATOM 634 O O . SER A 1 79 ? -13.203 15.907 32.079 1.00 81.62 79 SER A O 1
ATOM 636 N N . ASN A 1 80 ? -12.443 15.240 30.072 1.00 81.81 80 ASN A N 1
ATOM 637 C CA . ASN A 1 80 ? -12.011 16.553 29.583 1.00 81.81 80 ASN A CA 1
ATOM 638 C C . ASN A 1 80 ? -13.111 17.310 28.809 1.00 81.81 80 ASN A C 1
ATOM 640 O O . ASN A 1 80 ? -12.869 18.420 28.333 1.00 81.81 80 ASN A O 1
ATOM 644 N N . GLY A 1 81 ? -14.312 16.732 28.687 1.00 85.25 81 GLY A N 1
ATOM 645 C CA . GLY A 1 81 ? -15.459 17.299 27.975 1.00 85.25 81 GLY A CA 1
ATOM 646 C C . GLY A 1 81 ? -15.958 16.431 26.808 1.00 85.25 81 GLY A C 1
ATOM 647 O O . GLY A 1 81 ? -15.350 15.408 26.474 1.00 85.25 81 GLY A O 1
ATOM 648 N N . PRO A 1 82 ? -17.090 16.812 26.186 1.00 90.12 82 PRO A N 1
ATOM 649 C CA . PRO A 1 82 ? -17.594 16.149 24.991 1.00 90.12 82 PRO A CA 1
ATOM 650 C C . PRO A 1 82 ? -16.700 16.463 23.786 1.00 90.12 82 PRO A C 1
ATOM 652 O O . PRO A 1 82 ? -16.464 17.627 23.461 1.00 90.12 82 PRO A O 1
ATOM 655 N N . ILE A 1 83 ? -16.232 15.418 23.113 1.00 91.31 83 ILE A N 1
ATOM 656 C CA . ILE A 1 83 ? -15.451 15.498 21.879 1.00 91.31 83 ILE A CA 1
ATOM 657 C C . ILE A 1 83 ? -16.348 15.055 20.724 1.00 91.31 83 ILE A C 1
ATOM 659 O O . ILE A 1 83 ? -17.012 14.020 20.794 1.00 91.31 83 ILE A O 1
ATOM 663 N N . GLU A 1 84 ? -16.380 15.852 19.659 1.00 93.75 84 GLU A N 1
ATOM 664 C CA . GLU A 1 84 ? -17.123 15.536 18.443 1.00 93.75 84 GLU A CA 1
ATOM 665 C C . GLU A 1 84 ? -16.194 14.904 17.403 1.00 93.75 84 GLU A C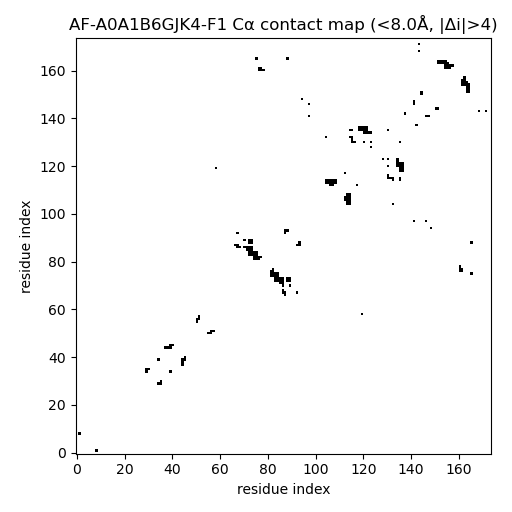 1
ATOM 667 O O . GLU A 1 84 ? -15.195 15.492 16.990 1.00 93.75 84 GLU A O 1
ATOM 672 N N . PHE A 1 85 ? -16.551 13.705 16.956 1.00 93.88 85 PHE A N 1
ATOM 673 C CA . PHE A 1 85 ? -15.875 12.974 15.897 1.00 93.88 85 PHE A CA 1
ATOM 674 C C . PHE A 1 85 ? -16.684 13.008 14.604 1.00 93.88 85 PHE A C 1
ATOM 676 O O . PHE A 1 85 ? -17.917 12.959 14.604 1.00 93.88 85 PHE A O 1
ATOM 683 N N . GLY A 1 86 ? -15.975 13.028 13.474 1.00 93.69 86 GLY A N 1
ATOM 684 C CA . GLY A 1 86 ? -16.595 12.926 12.156 1.00 93.69 86 GLY A CA 1
ATOM 685 C C . GLY A 1 86 ? -17.356 11.605 11.948 1.00 93.69 86 GLY A C 1
ATOM 686 O O . GLY A 1 86 ? -17.134 10.625 12.663 1.00 93.69 86 GLY A O 1
ATOM 687 N N . PRO A 1 87 ? -18.209 11.527 10.915 1.00 95.12 87 PRO A N 1
ATOM 688 C CA . PRO A 1 87 ? -19.099 10.383 10.692 1.00 95.12 87 PRO A CA 1
ATOM 689 C C . PRO A 1 87 ? -18.352 9.084 10.347 1.00 95.12 87 PRO A C 1
ATOM 691 O O . PRO A 1 87 ? -18.892 7.994 10.511 1.00 95.12 87 PRO A O 1
ATOM 694 N N . VAL A 1 88 ? -17.096 9.191 9.897 1.00 95.00 88 VAL A N 1
ATOM 695 C CA . VAL A 1 88 ? -16.194 8.060 9.612 1.00 95.00 88 VAL A CA 1
ATOM 696 C C . VAL A 1 88 ? -15.861 7.257 10.873 1.00 95.00 88 VAL A C 1
ATOM 698 O O . VAL A 1 88 ? -15.587 6.068 10.777 1.00 95.00 88 VAL A O 1
ATOM 701 N N . PHE A 1 89 ? -15.929 7.872 12.055 1.00 94.81 89 PHE A N 1
ATOM 702 C CA . PHE A 1 89 ? -15.656 7.199 13.327 1.00 94.81 89 PHE A CA 1
ATOM 703 C C . PHE A 1 89 ? -16.859 6.432 13.883 1.00 94.81 89 PHE A C 1
ATOM 705 O O . PHE A 1 89 ? -16.804 5.931 15.004 1.00 94.81 89 PHE A O 1
ATOM 712 N N . ASN A 1 90 ? -17.957 6.331 13.131 1.00 95.12 90 ASN A N 1
ATOM 713 C CA . ASN A 1 90 ? -19.055 5.450 13.499 1.00 95.12 90 ASN A CA 1
ATOM 714 C C . ASN A 1 90 ? -18.564 3.988 13.592 1.00 95.12 90 ASN A C 1
ATOM 716 O O . ASN A 1 90 ? -17.866 3.492 12.706 1.00 95.12 90 ASN A O 1
ATOM 720 N N . LYS A 1 91 ? -18.936 3.307 14.682 1.00 94.06 91 LYS A N 1
ATOM 721 C CA . LYS A 1 91 ? -18.462 1.958 15.018 1.00 94.06 91 LYS A CA 1
ATOM 722 C C . LYS A 1 91 ? -18.800 0.945 13.926 1.00 94.06 91 LYS A C 1
ATOM 724 O O . LYS A 1 91 ? -17.935 0.188 13.490 1.00 94.06 91 LYS A O 1
ATOM 729 N N . GLU A 1 92 ? -20.044 0.954 13.456 1.00 94.31 92 GLU A N 1
ATOM 730 C CA . GLU A 1 92 ? -20.522 0.043 12.417 1.00 94.31 92 GLU A CA 1
ATOM 731 C C . GLU A 1 92 ? -19.797 0.289 11.091 1.00 94.31 92 GLU A C 1
ATOM 733 O O . GLU A 1 92 ? -19.378 -0.660 10.429 1.00 94.31 92 GLU A O 1
ATOM 738 N N . PHE A 1 93 ? -19.585 1.557 10.733 1.00 95.81 93 PHE A N 1
ATOM 739 C CA . PHE A 1 93 ? -18.841 1.931 9.534 1.00 95.81 93 PHE A CA 1
ATOM 740 C C . PHE A 1 93 ? -17.403 1.406 9.564 1.00 95.81 93 PHE A C 1
ATOM 742 O O . PHE A 1 93 ? -16.969 0.763 8.607 1.00 95.81 93 PHE A O 1
ATOM 749 N N . LEU A 1 94 ? -16.670 1.626 10.660 1.00 95.81 94 LEU A N 1
ATOM 750 C CA . LEU A 1 94 ? -15.298 1.133 10.786 1.00 95.81 94 LEU A CA 1
ATOM 751 C C . LEU A 1 94 ? -15.249 -0.395 10.675 1.00 95.81 94 LEU A C 1
ATOM 753 O O . LEU A 1 94 ? -14.376 -0.922 9.982 1.00 95.81 94 LEU A O 1
ATOM 757 N N . LEU A 1 95 ? -16.182 -1.113 11.309 1.00 95.81 95 LEU A N 1
ATOM 758 C CA . LEU A 1 95 ? -16.242 -2.579 11.242 1.00 95.81 95 LEU A CA 1
ATOM 759 C C . LEU A 1 95 ? -16.464 -3.090 9.811 1.00 95.81 95 LEU A C 1
ATOM 761 O O . LEU A 1 95 ? -15.877 -4.102 9.422 1.00 95.81 95 LEU A O 1
ATOM 765 N N . GLU A 1 96 ? -17.269 -2.396 9.005 1.00 95.62 96 GLU A N 1
ATOM 766 C CA . GLU A 1 96 ? -17.410 -2.708 7.577 1.00 95.62 96 GLU A CA 1
ATOM 767 C C . GLU A 1 96 ? -16.132 -2.401 6.784 1.00 95.62 96 GLU A C 1
ATOM 769 O O . GLU A 1 96 ? -15.765 -3.169 5.892 1.00 95.62 96 GLU A O 1
ATOM 774 N N . VAL A 1 97 ? -15.400 -1.341 7.140 1.00 96.12 97 VAL A N 1
ATOM 775 C CA . VAL A 1 97 ? -14.084 -1.048 6.546 1.00 96.12 97 VAL A CA 1
ATOM 776 C C . VAL A 1 97 ? -13.083 -2.166 6.845 1.00 96.12 97 VAL A C 1
ATOM 778 O O . VAL A 1 97 ? -12.371 -2.585 5.934 1.00 96.12 97 VAL A O 1
ATOM 781 N N . LEU A 1 98 ? -13.064 -2.717 8.063 1.00 96.31 98 LEU A N 1
ATOM 782 C CA . LEU A 1 98 ? -12.208 -3.866 8.380 1.00 96.31 98 LEU A CA 1
ATOM 783 C C . LEU A 1 98 ? -12.578 -5.093 7.549 1.00 96.31 98 LEU A C 1
ATOM 785 O O . LEU A 1 98 ? -11.706 -5.763 7.006 1.00 96.31 98 LEU A O 1
ATOM 789 N N . LYS A 1 99 ? -13.878 -5.382 7.404 1.00 96.75 99 LYS A N 1
ATOM 790 C CA . LYS A 1 99 ? -14.340 -6.485 6.545 1.00 96.75 99 LYS A CA 1
ATOM 791 C C . LYS A 1 99 ? -13.898 -6.296 5.096 1.00 96.75 99 LYS A C 1
ATOM 793 O O . LYS A 1 99 ? -13.589 -7.280 4.428 1.00 96.75 99 LYS A O 1
ATOM 798 N N . LEU A 1 100 ? -13.900 -5.063 4.590 1.00 96.44 100 LEU A N 1
ATOM 799 C CA . LEU A 1 100 ? -13.383 -4.758 3.259 1.00 96.44 100 LEU A CA 1
ATOM 800 C C . LEU A 1 100 ? -11.868 -4.993 3.187 1.00 96.44 100 LEU A C 1
ATOM 802 O O . LEU A 1 100 ? -11.417 -5.650 2.252 1.00 96.44 100 LEU A O 1
ATOM 806 N N . GLN A 1 101 ? -11.109 -4.514 4.175 1.00 96.06 101 GLN A N 1
ATOM 807 C CA . GLN A 1 101 ? -9.661 -4.717 4.255 1.00 96.06 101 GLN A CA 1
ATOM 808 C C . GLN A 1 101 ? -9.309 -6.213 4.257 1.00 96.06 101 GLN A C 1
ATOM 810 O O . GLN A 1 101 ? -8.563 -6.660 3.392 1.00 96.06 101 GLN A O 1
ATOM 815 N N . GLU A 1 102 ? -9.935 -7.012 5.125 1.00 95.25 102 GLU A N 1
ATOM 816 C CA . GLU A 1 102 ? -9.729 -8.468 5.193 1.00 95.25 102 GLU A CA 1
ATOM 817 C C . GLU A 1 102 ? -10.068 -9.184 3.877 1.00 95.25 102 GLU A C 1
ATOM 819 O O . GLU A 1 102 ? -9.467 -10.204 3.545 1.00 95.25 102 GLU A O 1
ATOM 824 N N . LYS A 1 103 ? -11.059 -8.689 3.121 1.00 95.56 103 LYS A N 1
ATOM 825 C CA . LYS A 1 103 ? -11.384 -9.243 1.798 1.00 95.56 103 LYS A CA 1
ATOM 826 C C . LYS A 1 103 ? -10.298 -8.927 0.779 1.00 95.56 103 LYS A C 1
ATOM 828 O O . LYS A 1 103 ? -9.978 -9.804 -0.013 1.00 95.56 103 LYS A O 1
ATOM 833 N N . ILE A 1 104 ? -9.754 -7.710 0.797 1.00 94.81 104 ILE A N 1
ATOM 834 C CA . ILE A 1 104 ? -8.665 -7.289 -0.094 1.00 94.81 104 ILE A CA 1
ATOM 835 C C . ILE A 1 104 ? -7.392 -8.081 0.216 1.00 94.81 104 ILE A C 1
ATOM 837 O O . ILE A 1 104 ? -6.753 -8.586 -0.701 1.00 94.81 104 ILE A O 1
ATOM 841 N N . GLU A 1 105 ? -7.067 -8.255 1.496 1.00 93.94 105 GLU A N 1
ATOM 842 C CA . GLU A 1 105 ? -5.903 -9.023 1.953 1.00 93.94 105 GLU A CA 1
ATOM 843 C C . GLU A 1 105 ? -5.945 -10.502 1.529 1.00 93.94 105 GLU A C 1
ATOM 845 O O . GLU A 1 105 ? -4.897 -11.118 1.355 1.00 93.94 105 GLU A O 1
ATOM 850 N N . LYS A 1 106 ? -7.142 -11.070 1.330 1.00 94.31 106 LYS A N 1
ATOM 851 C CA . LYS A 1 106 ? -7.345 -12.465 0.895 1.00 94.31 106 LYS A CA 1
ATOM 852 C C . LYS A 1 106 ? -7.366 -12.660 -0.623 1.00 94.31 106 LYS A C 1
ATOM 854 O O . LYS A 1 106 ? -7.453 -13.799 -1.082 1.00 94.31 106 LYS A O 1
ATOM 859 N N . LEU A 1 107 ? -7.333 -11.589 -1.416 1.00 93.75 107 LEU A N 1
ATOM 860 C CA . LEU A 1 107 ? -7.354 -11.709 -2.876 1.00 93.75 107 LEU A CA 1
ATOM 861 C C . LEU A 1 107 ? -6.122 -12.474 -3.380 1.00 93.75 107 LEU A C 1
ATOM 863 O O . LEU A 1 107 ? -5.027 -12.325 -2.847 1.00 93.75 107 LEU A O 1
ATOM 867 N N . GLY A 1 108 ? -6.316 -13.305 -4.407 1.00 91.25 108 GLY A N 1
ATOM 868 C CA . GLY A 1 108 ? -5.241 -14.056 -5.065 1.00 91.25 108 GLY A CA 1
ATOM 869 C C . GLY A 1 108 ? -4.689 -15.249 -4.277 1.00 91.25 108 GLY A C 1
ATOM 870 O O . GLY A 1 108 ? -3.945 -16.044 -4.846 1.00 91.25 108 GLY A O 1
ATOM 871 N N . GLN A 1 109 ? -5.080 -15.444 -3.011 1.00 89.69 109 GLN A N 1
ATOM 872 C CA . GLN A 1 109 ? -4.584 -16.562 -2.194 1.00 89.69 109 GLN A CA 1
ATOM 873 C C . GLN A 1 109 ? -4.967 -17.938 -2.755 1.00 89.69 109 GLN A C 1
ATOM 875 O O . GLN A 1 109 ? -4.172 -18.870 -2.678 1.00 89.69 109 GLN A O 1
ATOM 880 N N . GLU A 1 110 ? -6.158 -18.069 -3.346 1.00 89.38 110 GLU A N 1
ATOM 881 C CA . GLU A 1 110 ? -6.604 -19.326 -3.968 1.00 89.38 110 GLU A CA 1
ATOM 882 C C . GLU A 1 110 ? -5.803 -19.667 -5.235 1.00 89.38 110 GLU A C 1
ATOM 884 O O . GLU A 1 110 ? -5.558 -20.840 -5.513 1.00 89.38 110 GLU A O 1
ATOM 889 N N . ASP A 1 111 ? -5.339 -18.643 -5.955 1.00 90.25 111 ASP A N 1
ATOM 890 C CA . ASP A 1 111 ? -4.583 -18.772 -7.204 1.00 90.25 111 ASP A CA 1
ATOM 891 C C . ASP A 1 111 ? -3.059 -18.857 -6.976 1.00 90.25 111 ASP A C 1
ATOM 893 O O . ASP A 1 111 ? -2.296 -19.025 -7.925 1.00 90.25 111 ASP A O 1
ATOM 897 N N . GLY A 1 112 ? -2.598 -18.748 -5.723 1.00 88.50 112 GLY A N 1
ATOM 898 C CA . GLY A 1 112 ? -1.174 -18.704 -5.367 1.00 88.50 112 GLY A CA 1
ATOM 899 C C . GLY A 1 112 ? -0.506 -17.338 -5.576 1.00 88.50 112 GLY A C 1
ATOM 900 O O . GLY A 1 112 ? 0.691 -17.199 -5.341 1.00 88.50 112 GLY A O 1
ATOM 901 N N . GLU A 1 113 ? -1.275 -16.319 -5.949 1.00 90.12 113 GLU A N 1
ATOM 902 C CA . GLU A 1 113 ? -0.850 -14.928 -6.165 1.00 90.12 113 GLU A CA 1
ATOM 903 C C . GLU A 1 113 ? -1.338 -14.038 -5.004 1.00 90.12 113 GLU A C 1
ATOM 905 O O . GLU A 1 113 ? -1.880 -12.949 -5.197 1.00 90.12 113 GLU A O 1
ATOM 910 N N . GLY A 1 114 ? -1.219 -14.552 -3.774 1.00 92.12 114 GLY A N 1
ATOM 911 C CA . GLY A 1 114 ? -1.642 -13.862 -2.557 1.00 92.12 114 GLY A CA 1
ATOM 912 C C . GLY A 1 114 ? -0.802 -12.620 -2.251 1.00 92.12 114 GLY A C 1
ATOM 913 O O . GLY A 1 114 ? 0.333 -12.471 -2.716 1.00 92.12 114 GLY A O 1
ATOM 914 N N . LEU A 1 115 ? -1.348 -11.733 -1.416 1.00 93.38 115 LEU A N 1
ATOM 915 C CA . LEU A 1 115 ? -0.685 -10.489 -1.016 1.00 93.38 115 LEU A CA 1
ATOM 916 C C . LEU A 1 115 ? 0.702 -10.740 -0.399 1.00 93.38 115 LEU A C 1
ATOM 918 O O . LEU A 1 115 ? 1.626 -9.961 -0.626 1.00 93.38 115 LEU A O 1
ATOM 922 N N . GLU A 1 116 ? 0.870 -11.850 0.319 1.00 92.31 116 GLU A N 1
ATOM 923 C CA . GLU A 1 116 ? 2.130 -12.275 0.934 1.00 92.31 116 GLU A CA 1
ATOM 924 C C . GL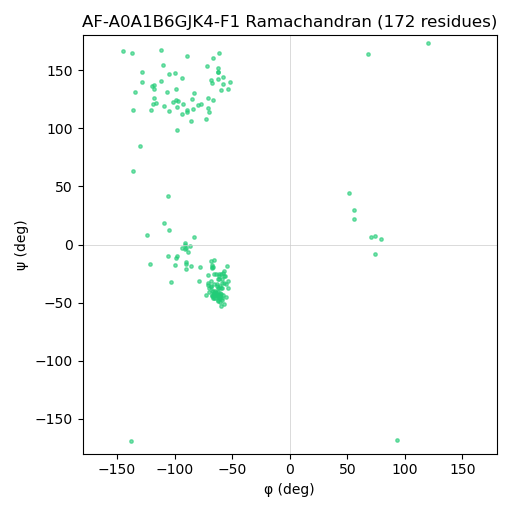U A 1 116 ? 3.307 -12.431 -0.047 1.00 92.31 116 GLU A C 1
ATOM 926 O O . GLU A 1 116 ? 4.458 -12.330 0.377 1.00 92.31 116 GLU A O 1
ATOM 931 N N . ASN A 1 117 ? 3.040 -12.640 -1.340 1.00 91.31 117 ASN A N 1
ATOM 932 C CA . ASN A 1 117 ? 4.075 -12.855 -2.355 1.00 91.31 117 ASN A CA 1
ATOM 933 C C . ASN A 1 117 ? 4.559 -11.554 -3.011 1.00 91.31 117 ASN A C 1
ATOM 935 O O . ASN A 1 117 ? 5.646 -11.528 -3.587 1.00 91.31 117 ASN A O 1
ATOM 939 N N . ILE A 1 118 ? 3.763 -10.484 -2.942 1.00 91.50 118 ILE A N 1
ATOM 940 C CA . ILE A 1 118 ? 4.009 -9.232 -3.678 1.00 91.50 118 ILE A CA 1
ATOM 941 C C . ILE A 1 118 ? 4.143 -8.003 -2.776 1.00 91.50 118 ILE A C 1
ATOM 943 O O . ILE A 1 118 ? 4.607 -6.955 -3.227 1.00 91.50 118 ILE A O 1
ATOM 947 N N . CYS A 1 119 ? 3.703 -8.089 -1.521 1.00 93.19 119 CYS A N 1
ATOM 948 C CA . CYS A 1 119 ? 3.681 -6.944 -0.625 1.00 93.19 119 CYS A CA 1
ATOM 949 C C . CYS A 1 119 ? 5.084 -6.535 -0.162 1.00 93.19 119 CYS A C 1
ATOM 951 O O . CYS A 1 119 ? 6.002 -7.345 -0.039 1.00 93.19 119 CYS A O 1
ATOM 953 N N . HIS A 1 120 ? 5.228 -5.258 0.185 1.00 92.56 120 HIS A N 1
ATOM 954 C CA . HIS A 1 120 ? 6.410 -4.791 0.893 1.00 92.56 120 HIS A CA 1
ATOM 955 C C . HIS A 1 120 ? 6.314 -5.179 2.378 1.00 92.56 120 HIS A C 1
ATOM 957 O O . HI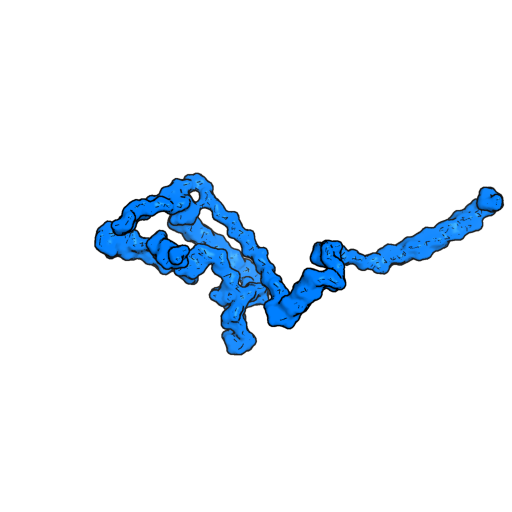S A 1 120 ? 5.371 -4.776 3.064 1.00 92.56 120 HIS A O 1
ATOM 963 N N . ALA A 1 121 ? 7.284 -5.956 2.869 1.00 93.75 121 ALA A N 1
ATOM 964 C CA . ALA A 1 121 ? 7.323 -6.484 4.233 1.00 93.75 121 ALA A CA 1
ATOM 965 C C . ALA A 1 121 ? 8.700 -6.217 4.888 1.00 93.75 121 ALA A C 1
ATOM 967 O O . ALA A 1 121 ? 9.581 -7.079 4.872 1.00 93.75 121 ALA A O 1
ATOM 968 N N . PRO A 1 122 ? 8.915 -5.032 5.490 1.00 90.75 122 PRO A N 1
ATOM 969 C CA . PRO A 1 122 ? 10.243 -4.549 5.892 1.00 90.75 122 PRO A CA 1
ATOM 970 C C . PRO A 1 122 ? 10.889 -5.343 7.036 1.00 90.75 122 PRO A C 1
ATOM 972 O O . PRO A 1 122 ? 12.100 -5.286 7.222 1.00 90.75 122 PRO A O 1
ATOM 975 N N . LEU A 1 123 ? 10.092 -6.076 7.819 1.00 90.25 123 LEU A N 1
ATOM 976 C CA . LEU A 1 123 ? 10.577 -6.914 8.923 1.00 90.25 123 LEU A CA 1
ATOM 977 C C . LEU A 1 123 ? 10.882 -8.355 8.494 1.00 90.25 123 LEU A C 1
ATOM 979 O O . LEU A 1 123 ? 11.275 -9.173 9.327 1.00 90.25 123 LEU A O 1
ATOM 983 N N . THR A 1 124 ? 10.676 -8.682 7.218 1.00 89.12 124 THR A N 1
ATOM 984 C CA . THR A 1 124 ? 10.993 -10.003 6.681 1.00 89.12 124 THR A CA 1
ATOM 985 C C . THR A 1 124 ? 12.384 -10.011 6.074 1.00 89.12 124 THR A C 1
ATOM 987 O O . THR A 1 124 ? 12.850 -9.037 5.490 1.00 89.12 124 THR A O 1
ATOM 990 N N . SER A 1 125 ? 13.073 -11.130 6.245 1.00 84.75 125 SER A N 1
ATOM 991 C CA . SER A 1 125 ? 14.345 -11.407 5.596 1.00 84.75 125 SER A CA 1
ATOM 992 C C . SER A 1 125 ? 14.355 -12.853 5.100 1.00 84.75 125 SER A C 1
ATOM 994 O O . SER A 1 125 ? 13.590 -13.683 5.604 1.00 84.75 125 SER A O 1
ATOM 996 N N . PRO A 1 126 ? 15.287 -13.217 4.207 1.00 82.06 126 PRO A N 1
ATOM 997 C CA . PRO A 1 126 ? 15.477 -14.609 3.801 1.00 82.06 126 PRO A CA 1
ATOM 998 C C . PRO A 1 126 ? 15.709 -15.580 4.977 1.00 82.06 126 PRO A C 1
ATOM 1000 O O . PRO A 1 126 ? 15.522 -16.784 4.828 1.00 82.06 126 PRO A O 1
ATOM 1003 N N . PHE A 1 127 ? 16.096 -15.074 6.155 1.00 86.00 127 PHE A N 1
ATOM 1004 C CA . PHE A 1 127 ? 16.360 -15.866 7.358 1.00 86.00 127 PHE A CA 1
ATOM 1005 C C . PHE A 1 127 ? 15.130 -16.071 8.257 1.00 86.00 127 PHE A C 1
ATOM 1007 O O . PHE A 1 127 ? 15.152 -16.951 9.115 1.00 86.00 127 PHE A O 1
ATOM 1014 N N . THR A 1 128 ? 14.064 -15.280 8.092 1.00 82.25 128 THR A N 1
ATOM 1015 C CA . THR A 1 128 ? 12.857 -15.340 8.944 1.00 82.25 128 THR A CA 1
ATOM 1016 C C . THR A 1 128 ? 11.780 -16.298 8.426 1.00 82.25 128 THR A C 1
ATOM 1018 O O . THR A 1 128 ? 10.780 -16.512 9.109 1.00 82.25 128 THR A O 1
ATOM 1021 N N . GLY A 1 129 ? 11.985 -16.903 7.252 1.00 85.88 129 GLY A N 1
ATOM 1022 C CA . GLY A 1 129 ? 11.022 -17.799 6.607 1.00 85.88 129 GLY A CA 1
ATOM 1023 C C . GLY A 1 129 ? 10.096 -17.081 5.614 1.00 85.88 129 GLY A C 1
ATOM 1024 O O . GLY A 1 129 ? 10.377 -15.941 5.245 1.00 85.88 129 GLY A O 1
ATOM 1025 N N . PRO A 1 130 ? 9.024 -17.750 5.145 1.00 86.94 130 PRO A N 1
ATOM 1026 C CA . PRO A 1 130 ? 8.114 -17.182 4.156 1.00 86.94 130 PRO A CA 1
ATOM 1027 C C . PRO A 1 130 ? 7.325 -16.005 4.737 1.00 86.94 130 PRO A C 1
ATOM 1029 O O . PRO A 1 130 ? 6.848 -16.069 5.875 1.00 86.94 130 PRO A O 1
ATOM 1032 N N . THR A 1 131 ? 7.175 -14.956 3.930 1.00 90.25 131 THR A N 1
ATOM 1033 C CA . THR A 1 131 ? 6.372 -13.773 4.247 1.00 90.25 131 THR A CA 1
ATOM 1034 C C . THR A 1 131 ? 4.927 -14.169 4.523 1.00 90.25 131 THR A C 1
ATOM 1036 O O . THR A 1 131 ? 4.353 -15.017 3.840 1.00 90.25 131 THR A O 1
ATOM 1039 N N . ARG A 1 132 ? 4.331 -13.563 5.549 1.00 91.44 132 ARG A N 1
ATOM 1040 C CA . ARG A 1 132 ? 2.905 -13.696 5.871 1.00 91.44 132 ARG A CA 1
ATOM 1041 C C . ARG A 1 132 ? 2.186 -12.385 5.596 1.00 91.44 132 ARG A C 1
ATOM 104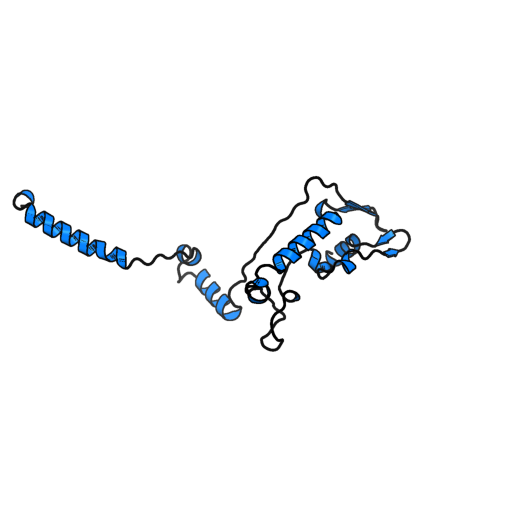3 O O . ARG A 1 132 ? 2.773 -11.319 5.754 1.00 91.44 132 ARG A O 1
ATOM 1050 N N . VAL A 1 133 ? 0.883 -12.462 5.330 1.00 91.62 133 VAL A N 1
ATOM 1051 C CA . VAL A 1 133 ? 0.021 -11.280 5.141 1.00 91.62 133 VAL A CA 1
ATOM 1052 C C . VAL A 1 133 ? 0.113 -10.298 6.313 1.00 91.62 133 VAL A C 1
ATOM 1054 O O . VAL A 1 133 ? 0.185 -9.095 6.107 1.00 91.62 133 VAL A O 1
ATOM 1057 N N . SER A 1 134 ? 0.226 -10.796 7.548 1.00 90.88 134 SER A N 1
ATOM 1058 C CA . SER A 1 134 ? 0.355 -9.953 8.747 1.00 90.88 134 SER A CA 1
ATOM 1059 C C . SER A 1 134 ? 1.653 -9.133 8.816 1.00 90.88 134 SER A C 1
ATOM 1061 O O . SER A 1 134 ? 1.785 -8.279 9.686 1.00 90.88 134 SER A O 1
ATOM 1063 N N . GLN A 1 135 ? 2.643 -9.434 7.972 1.00 92.94 135 GLN A N 1
ATOM 1064 C CA . GLN A 1 135 ? 3.919 -8.713 7.893 1.00 92.94 135 GLN A CA 1
ATOM 1065 C C . GLN A 1 135 ? 3.933 -7.685 6.755 1.00 92.94 135 GLN A C 1
ATOM 1067 O O . GLN A 1 135 ? 4.867 -6.885 6.670 1.00 92.94 135 GLN A O 1
ATOM 1072 N N . CYS A 1 136 ? 2.918 -7.708 5.889 1.00 93.88 136 CYS A N 1
ATOM 1073 C CA . CYS A 1 136 ? 2.750 -6.746 4.815 1.00 93.88 136 CYS A CA 1
ATOM 1074 C C . CYS A 1 136 ? 2.418 -5.361 5.374 1.00 93.88 136 CYS A C 1
ATOM 1076 O O . CYS A 1 136 ? 1.640 -5.219 6.320 1.00 93.88 136 CYS A O 1
ATOM 1078 N N . VAL A 1 137 ? 2.971 -4.320 4.755 1.00 94.56 137 VAL A N 1
ATOM 1079 C CA . VAL A 1 137 ? 2.633 -2.938 5.105 1.00 94.56 137 VAL A CA 1
ATOM 1080 C C . VAL A 1 137 ? 1.228 -2.608 4.599 1.00 94.56 137 VAL A C 1
ATOM 1082 O O . VAL A 1 137 ? 1.017 -2.419 3.404 1.00 94.56 137 VAL A O 1
ATOM 1085 N N . VAL A 1 138 ? 0.279 -2.494 5.530 1.00 95.50 138 VAL A N 1
ATOM 1086 C CA . VAL A 1 138 ? -1.079 -1.989 5.292 1.00 95.50 138 VAL A CA 1
ATOM 1087 C C . VAL A 1 138 ? -1.296 -0.769 6.181 1.00 95.50 138 VAL A C 1
ATOM 1089 O O . VAL A 1 138 ? -1.260 -0.860 7.406 1.00 95.50 138 VAL A O 1
ATOM 1092 N N . GLN A 1 139 ? -1.488 0.395 5.563 1.00 94.75 139 GLN A N 1
ATOM 1093 C CA . GLN A 1 139 ? -1.654 1.662 6.274 1.00 94.75 139 GLN A CA 1
ATOM 1094 C C . GLN A 1 139 ? -3.139 2.008 6.391 1.00 94.75 139 GLN A C 1
ATOM 1096 O O . GLN A 1 139 ? -3.742 2.532 5.455 1.00 94.75 139 GLN A O 1
ATOM 1101 N N . SER A 1 140 ? -3.734 1.720 7.547 1.00 94.62 140 SER A N 1
ATOM 1102 C CA . SER A 1 140 ? -5.120 2.080 7.852 1.00 94.62 140 SER A CA 1
ATOM 1103 C C . SER A 1 140 ? -5.291 2.433 9.333 1.00 94.62 140 SER A C 1
ATOM 1105 O O . SER A 1 140 ? -4.427 2.136 10.158 1.00 94.62 140 SER A O 1
ATOM 1107 N N . ILE A 1 141 ? -6.431 3.041 9.684 1.00 93.94 141 ILE A N 1
ATOM 1108 C CA . ILE A 1 141 ? -6.813 3.297 11.085 1.00 93.94 141 ILE A CA 1
ATOM 1109 C C . ILE A 1 141 ? -6.857 2.007 11.920 1.00 93.94 141 ILE A C 1
ATOM 1111 O O . ILE A 1 141 ? -6.610 2.036 13.123 1.00 93.94 141 ILE A O 1
ATOM 1115 N N . TRP A 1 142 ? -7.110 0.863 11.279 1.00 95.44 142 TRP A N 1
ATOM 1116 C CA . TRP A 1 142 ? -7.134 -0.439 11.938 1.00 95.44 142 TRP A CA 1
ATOM 1117 C C . TRP A 1 142 ? -5.758 -0.892 12.430 1.00 95.44 142 TRP A C 1
ATOM 1119 O O . TRP A 1 142 ? -5.687 -1.682 13.371 1.00 95.44 142 TRP A O 1
ATOM 1129 N N . GLY A 1 143 ? -4.673 -0.312 11.905 1.00 94.25 143 GLY A N 1
ATOM 1130 C CA . GLY A 1 143 ? -3.319 -0.545 12.406 1.00 94.25 143 GLY A CA 1
ATOM 1131 C C . GLY A 1 143 ? -3.137 -0.174 13.885 1.00 94.25 143 GLY A C 1
ATOM 1132 O O . GLY A 1 143 ? -2.370 -0.839 14.581 1.00 94.25 143 GLY A O 1
ATOM 1133 N N . TYR A 1 144 ? -3.885 0.811 14.402 1.00 94.56 144 TYR A N 1
ATOM 1134 C CA . TYR A 1 144 ? -3.852 1.181 15.828 1.00 94.56 144 TYR A CA 1
ATOM 1135 C C . TYR A 1 144 ? -4.396 0.088 16.756 1.00 94.56 144 TYR A C 1
ATOM 1137 O O . TYR A 1 144 ? -3.986 0.012 17.914 1.00 94.56 144 TYR A O 1
ATOM 1145 N N . TYR A 1 145 ? -5.272 -0.769 16.232 1.00 95.19 145 TYR A N 1
ATOM 1146 C CA . TYR A 1 145 ? -5.896 -1.894 16.936 1.00 95.19 145 TYR A CA 1
ATOM 1147 C C . TYR A 1 145 ? -5.361 -3.239 16.430 1.00 95.19 145 TYR A C 1
ATOM 1149 O O . TYR A 1 145 ? -6.019 -4.262 16.572 1.00 95.19 145 TYR A O 1
ATOM 1157 N N . GLN A 1 146 ? -4.205 -3.237 15.752 1.00 93.94 146 GLN A N 1
ATOM 1158 C CA . GLN A 1 146 ? -3.554 -4.440 15.219 1.00 93.94 146 GLN A CA 1
ATOM 1159 C C . GLN A 1 146 ? -4.460 -5.273 14.288 1.00 93.94 146 GLN A C 1
ATOM 1161 O O . GLN A 1 146 ? -4.298 -6.487 14.188 1.00 93.94 146 GLN A O 1
ATOM 1166 N N . ASN A 1 147 ? -5.397 -4.620 13.588 1.00 93.50 147 ASN A N 1
ATOM 1167 C CA . ASN A 1 147 ? -6.445 -5.258 12.780 1.00 93.50 147 ASN A CA 1
ATOM 1168 C C . ASN A 1 147 ? -7.313 -6.270 13.559 1.00 93.50 147 ASN A C 1
ATOM 1170 O O . ASN A 1 147 ? -7.940 -7.139 12.951 1.00 93.50 147 ASN A O 1
ATOM 1174 N N . ASP A 1 148 ? -7.371 -6.161 14.886 1.00 94.38 148 ASP A N 1
ATOM 1175 C CA . ASP A 1 148 ? -8.118 -7.067 15.746 1.00 94.38 148 ASP A CA 1
ATOM 1176 C C . ASP A 1 148 ? -9.484 -6.484 16.144 1.00 94.38 148 ASP A C 1
ATOM 1178 O O . ASP A 1 148 ? -9.633 -5.318 16.525 1.00 94.38 148 ASP A O 1
ATOM 1182 N N . ARG A 1 149 ? -10.521 -7.319 16.031 1.00 94.38 149 ARG A N 1
ATOM 1183 C CA . ARG A 1 149 ? -11.906 -6.926 16.326 1.00 94.38 149 ARG A CA 1
ATOM 1184 C C . ARG A 1 149 ? -12.204 -6.896 17.814 1.00 94.38 149 ARG A C 1
ATOM 1186 O O . ARG A 1 149 ? -13.092 -6.147 18.220 1.00 94.38 149 ARG A O 1
ATOM 1193 N N . GLU A 1 150 ? -11.564 -7.749 18.597 1.00 93.38 150 GLU A N 1
ATOM 1194 C CA . GLU A 1 150 ? -11.798 -7.834 20.035 1.00 93.38 150 GLU A CA 1
ATOM 1195 C C . GLU A 1 150 ? -11.184 -6.618 20.722 1.00 93.38 150 GLU A C 1
ATOM 1197 O O . GLU A 1 150 ? -11.873 -5.964 21.505 1.00 93.38 150 GLU A O 1
ATOM 1202 N N . GLU A 1 151 ? -9.967 -6.236 20.331 1.00 91.81 151 GLU A N 1
ATOM 1203 C CA . GLU A 1 151 ? -9.296 -5.038 20.844 1.00 91.81 151 GLU A CA 1
ATOM 1204 C C . GLU A 1 151 ? -10.096 -3.766 20.532 1.00 91.81 151 GLU A C 1
ATOM 1206 O O . GLU A 1 151 ? -10.323 -2.934 21.407 1.00 91.81 151 GLU A O 1
ATOM 1211 N N . PHE A 1 152 ? -10.629 -3.644 19.313 1.00 93.94 152 PHE A N 1
ATOM 1212 C CA . PHE A 1 152 ? -11.482 -2.511 18.940 1.00 93.94 152 PHE A CA 1
ATOM 1213 C C . PHE A 1 152 ? -12.818 -2.465 19.701 1.00 93.94 152 PHE A C 1
ATOM 1215 O O . PHE A 1 152 ? -13.353 -1.390 19.970 1.00 93.94 152 PHE A O 1
ATOM 1222 N N . ASN A 1 153 ? -13.395 -3.622 20.034 1.00 93.50 153 ASN A N 1
ATOM 1223 C CA . ASN A 1 153 ? -14.659 -3.697 20.770 1.00 93.50 153 ASN A CA 1
ATOM 1224 C C . ASN A 1 153 ? -14.478 -3.652 22.292 1.00 93.50 153 ASN A C 1
ATOM 1226 O O . ASN A 1 153 ? -15.481 -3.694 23.009 1.00 93.50 153 ASN A O 1
ATOM 1230 N N . ASN A 1 154 ? -13.239 -3.575 22.777 1.00 91.50 154 ASN A N 1
ATOM 1231 C CA . ASN A 1 154 ? -12.934 -3.490 24.192 1.00 91.50 154 ASN A CA 1
ATOM 1232 C C . ASN A 1 154 ? -13.438 -2.156 24.755 1.00 91.50 154 ASN A C 1
ATOM 1234 O O . ASN A 1 154 ? -13.117 -1.075 24.259 1.00 91.50 154 ASN A O 1
ATOM 1238 N N . GLU A 1 155 ? -14.267 -2.241 25.788 1.00 90.12 155 GLU A N 1
ATOM 1239 C CA . GLU A 1 155 ? -14.900 -1.099 26.433 1.00 90.12 155 GLU A CA 1
ATOM 1240 C C . GLU A 1 155 ? -14.762 -1.281 27.947 1.00 90.12 155 GLU A C 1
ATOM 1242 O O . GLU A 1 155 ? -15.039 -2.359 28.482 1.00 90.12 155 GLU A O 1
ATOM 1247 N N . LYS A 1 156 ? -14.307 -0.235 28.639 1.00 88.56 156 LYS A N 1
ATOM 1248 C CA . LYS A 1 156 ? -14.121 -0.227 30.094 1.00 88.56 156 LYS A CA 1
ATOM 1249 C C . LYS A 1 156 ? -14.814 0.985 30.688 1.00 88.56 156 LYS A C 1
ATOM 1251 O O . LYS A 1 156 ? -14.730 2.074 30.135 1.00 88.56 156 LYS A O 1
ATOM 1256 N N . ASP A 1 157 ? -15.452 0.803 31.833 1.00 84.12 157 ASP A N 1
ATOM 1257 C CA . ASP A 1 157 ? -16.037 1.913 32.576 1.00 84.12 157 ASP A CA 1
ATOM 1258 C C . ASP A 1 157 ? -15.023 2.402 33.618 1.00 84.12 157 ASP A C 1
ATOM 1260 O O . ASP A 1 157 ? -14.709 1.695 34.579 1.00 84.12 157 ASP A O 1
ATOM 1264 N N . GLU A 1 158 ? -14.497 3.612 33.432 1.00 82.19 158 GLU A N 1
ATOM 1265 C CA . GLU A 1 158 ? -13.595 4.268 34.379 1.00 82.19 158 GLU A CA 1
ATOM 1266 C C . GLU A 1 158 ? -14.222 5.570 34.880 1.00 82.19 158 GLU A C 1
ATOM 1268 O O . GLU A 1 158 ? -14.506 6.483 34.111 1.00 82.19 158 GLU A O 1
ATOM 1273 N N . MET A 1 159 ? -14.413 5.676 36.200 1.00 73.31 159 MET A N 1
ATOM 1274 C CA . MET A 1 159 ? -14.877 6.905 36.864 1.00 73.31 159 MET A CA 1
ATOM 1275 C C . MET A 1 159 ? -16.159 7.513 36.251 1.00 73.31 159 MET A C 1
ATOM 1277 O O . MET A 1 159 ? -16.230 8.724 36.073 1.00 73.31 159 MET A O 1
ATOM 1281 N N . ASP A 1 160 ? -17.166 6.678 35.953 1.00 79.94 160 ASP A N 1
ATOM 1282 C CA . ASP A 1 160 ? -18.456 7.061 35.330 1.00 79.94 160 ASP A CA 1
ATOM 1283 C C . ASP A 1 160 ? -18.369 7.469 33.840 1.00 79.94 160 ASP A C 1
ATOM 1285 O O . ASP A 1 160 ? -19.368 7.854 33.233 1.00 79.94 160 ASP A O 1
ATOM 1289 N N . PHE A 1 161 ? -17.194 7.326 33.213 1.00 81.75 161 PHE A N 1
ATOM 1290 C CA . PHE A 1 161 ? -16.999 7.508 31.774 1.00 81.75 161 PHE A CA 1
ATOM 1291 C C . PHE A 1 161 ? -16.670 6.182 31.089 1.00 81.75 161 PHE A C 1
ATOM 1293 O O . PHE A 1 161 ? -15.915 5.352 31.597 1.00 81.75 161 PHE A O 1
ATOM 1300 N N . LYS A 1 162 ? -17.230 5.999 29.894 1.00 84.75 162 LYS A N 1
ATOM 1301 C CA . LYS A 1 162 ? -16.996 4.817 29.071 1.00 84.75 162 LYS A CA 1
ATOM 1302 C C . LYS A 1 162 ? -15.740 5.019 28.231 1.00 84.75 162 LYS A C 1
ATOM 1304 O O . LYS A 1 162 ? -15.787 5.758 27.254 1.00 84.75 162 LYS A O 1
ATOM 1309 N N . VAL A 1 163 ? -14.654 4.346 28.587 1.00 89.88 163 VAL A N 1
ATOM 1310 C CA . VAL A 1 163 ? -13.417 4.294 27.802 1.00 89.88 163 VAL A CA 1
ATOM 1311 C C . VAL A 1 163 ? -13.602 3.288 26.670 1.00 89.88 163 VAL A C 1
ATOM 1313 O O . VAL A 1 163 ? -13.890 2.113 26.917 1.00 89.88 163 VAL A O 1
ATOM 1316 N N . ASN A 1 164 ? -13.483 3.744 25.425 1.00 91.75 164 ASN A N 1
ATOM 1317 C CA . ASN A 1 164 ? -13.723 2.924 24.235 1.00 91.75 164 ASN A CA 1
ATOM 1318 C C . ASN A 1 164 ? -12.669 3.164 23.136 1.00 91.75 164 ASN A C 1
ATOM 1320 O O . ASN A 1 164 ? -11.648 3.821 23.343 1.00 91.75 164 ASN A O 1
ATOM 1324 N N . TYR A 1 165 ? -12.930 2.633 21.937 1.00 93.19 165 TYR A N 1
ATOM 1325 C CA . TYR A 1 165 ? -12.055 2.768 20.772 1.00 93.19 165 TYR A CA 1
ATOM 1326 C C . TYR A 1 165 ? -11.687 4.220 20.416 1.00 93.19 165 TYR A C 1
ATOM 1328 O O . TYR A 1 165 ? -10.587 4.449 19.916 1.00 93.19 165 TYR A O 1
ATOM 1336 N N . LEU A 1 166 ? -12.555 5.203 20.670 1.00 93.75 166 LEU A N 1
ATOM 1337 C CA . LEU A 1 166 ? -12.295 6.618 20.387 1.00 93.75 166 LEU A CA 1
ATOM 1338 C C . LEU A 1 166 ? -11.208 7.190 21.301 1.00 93.75 166 LEU A C 1
ATOM 1340 O O . LEU A 1 166 ? -10.386 7.981 20.839 1.00 93.75 166 LEU A O 1
ATOM 1344 N N . ASP A 1 167 ? -11.158 6.763 22.564 1.00 91.88 167 ASP A N 1
ATOM 1345 C CA . ASP A 1 167 ? -10.104 7.169 23.498 1.00 91.88 167 ASP A CA 1
ATOM 1346 C C . ASP A 1 167 ? -8.751 6.590 23.080 1.00 91.88 167 ASP A C 1
ATOM 1348 O O . ASP A 1 167 ? -7.758 7.316 23.027 1.00 91.88 167 ASP A O 1
ATOM 1352 N N . HIS A 1 168 ? -8.718 5.307 22.700 1.00 92.38 168 HIS A N 1
ATOM 1353 C CA . HIS A 1 168 ? -7.505 4.666 22.172 1.00 92.38 168 HIS A CA 1
ATOM 1354 C C . HIS A 1 168 ? -7.010 5.352 20.897 1.00 92.38 168 HIS A C 1
ATOM 1356 O O . HIS A 1 168 ? -5.815 5.606 20.740 1.00 92.38 168 HIS A O 1
ATOM 1362 N N . PHE A 1 169 ? -7.935 5.717 20.004 1.00 93.44 169 PHE A N 1
ATOM 1363 C CA . PHE A 1 169 ? -7.602 6.475 18.803 1.00 93.44 169 PHE A CA 1
ATOM 1364 C C . PHE A 1 169 ? -6.976 7.827 19.150 1.00 93.44 169 PHE A C 1
ATOM 1366 O O . PHE A 1 169 ? -5.948 8.183 18.575 1.00 93.44 169 PHE A O 1
ATOM 1373 N N . ILE A 1 170 ? -7.551 8.574 20.099 1.00 91.88 170 ILE A N 1
ATOM 1374 C CA . ILE A 1 170 ? -6.978 9.848 20.553 1.00 91.88 170 ILE A CA 1
ATOM 1375 C C . ILE A 1 170 ? -5.562 9.634 21.102 1.00 91.88 170 ILE A C 1
ATOM 1377 O O . ILE A 1 170 ? -4.655 10.374 20.733 1.00 91.88 170 ILE A O 1
ATOM 1381 N N . GLN A 1 171 ? -5.356 8.616 21.938 1.00 91.69 171 GLN A N 1
ATOM 1382 C CA . GLN A 1 171 ? -4.051 8.332 22.544 1.00 91.69 171 GLN A CA 1
ATOM 1383 C C . GLN A 1 171 ? -2.972 7.967 21.521 1.00 91.69 171 GLN A C 1
ATOM 1385 O O . GLN A 1 171 ? -1.810 8.292 21.728 1.00 91.69 171 GLN A O 1
ATOM 1390 N N . CYS A 1 172 ? -3.344 7.294 20.433 1.00 92.50 172 CYS A N 1
ATOM 1391 C CA . CYS A 1 172 ? -2.404 6.863 19.400 1.00 92.50 172 CYS A CA 1
ATOM 1392 C C . CYS A 1 172 ? -2.205 7.887 18.269 1.00 92.50 172 CYS A C 1
ATOM 1394 O O . CYS A 1 172 ? -1.287 7.733 17.460 1.00 92.50 172 CYS A O 1
ATOM 1396 N N . SER A 1 173 ? -3.091 8.882 18.159 1.00 90.12 173 SER A N 1
ATOM 1397 C CA . SER A 1 173 ? -3.040 9.915 17.114 1.00 90.12 173 SER A CA 1
ATOM 1398 C C . SER A 1 173 ? -2.421 11.236 17.574 1.00 90.12 173 SER A C 1
ATOM 1400 O O . SER A 1 173 ? -2.038 12.035 16.717 1.00 90.12 173 SER A O 1
ATOM 1402 N N . GLN A 1 174 ? -2.327 11.465 18.887 1.00 74.56 174 GLN A N 1
ATOM 1403 C CA . GLN A 1 174 ? -1.584 12.579 19.492 1.00 74.56 174 GLN A CA 1
ATOM 1404 C C . GLN A 1 174 ? -0.107 12.232 19.684 1.00 74.56 174 GLN A C 1
ATOM 1406 O O . GLN A 1 174 ? 0.721 13.140 19.447 1.00 74.56 174 GLN A O 1
#

pLDDT: mean 91.16, std 5.47, range [60.78, 96.75]

Solvent-accessible surface area (backbone atoms only — not comparable to full-atom values): 11056 Å² total; per-residue (Å²): 114,68,88,80,40,55,67,64,53,50,52,54,50,50,52,52,51,52,63,63,52,56,55,64,83,71,66,79,84,85,79,55,63,67,67,76,78,43,59,82,84,37,68,69,43,51,53,47,55,54,45,34,73,75,72,49,68,83,81,85,86,88,86,85,90,85,82,67,77,98,59,66,66,44,78,45,66,48,99,92,44,76,45,81,39,58,36,60,73,36,68,70,56,45,54,52,49,49,54,50,49,58,53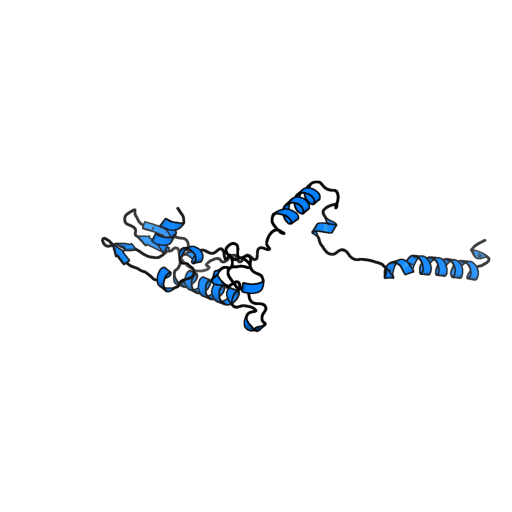,60,62,52,42,42,48,92,79,74,61,24,47,42,81,75,51,64,36,89,89,62,46,94,86,74,56,84,66,46,62,91,53,38,78,70,94,54,81,48,56,83,40,73,72,37,70,65,65,47,67,45,70,47,81,53,96,95,31,72,46,37,49,68,55,54,48,52,69,74,72,109

Secondary structure (DSSP, 8-state):
-GGG-HHHHHHHHHHHHHHHHGGGGG------HHHHHS-TTSHHHHHHHHHHHHH-SPPPP--------SPPPEEEEETTEEEEE-GGG-HHHHHHHHHHHHHHHTTTTTTT--HHHHS--TT--TTS-S--GGGS---SGGGGGTT-HHHHH--EEETTEEE-HHHHHHHHH-

Sequence (174 aa):
ACAMHPWRTLLIGLCVVVVLGHGILYLHLTTDPVELWASPTSRSRQEKTYFDSHFEPFYRTEQVIIHASGLKNVIHNTSNGPIEFGPVFNKEFLLEVLKLQEKIEKLGQEDGEGLENICHAPLTSPFTGPTRVSQCVVQSIWGYYQNDREEFNNEKDEMDFKVNYLDHFIQCSQ

Radius of gyration: 30.38 Å; Cα contacts (8 Å, |Δi|>4): 120; chains: 1; bounding box: 47×37×108 Å

InterPro domains:
  IPR053956 NPC1, middle luminal domain [PF22314] (48-174)